Protein AF-A0A454CNP7-F1 (afdb_monomer_lite)

Secondary structure (DSSP, 8-state):
-----GGGHHHHHHHHHS-GGGSHHHHHHHHHHHHHHHHHHHHHHHHHHHIIIIIIIIII-TT--HHHHHHHHHHHHHHHHHHHHHHHHHHTTSS-HHHHHHHHHHHH-

pLDDT: mean 86.22, std 9.86, range [42.84, 96.56]

Structure (mmCIF, N/CA/C/O backbone):
data_AF-A0A454CNP7-F1
#
_entry.id   AF-A0A454CNP7-F1
#
loop_
_atom_site.group_PDB
_atom_site.id
_atom_site.type_symbol
_atom_site.label_atom_id
_atom_site.label_alt_id
_atom_site.label_comp_id
_atom_site.label_asym_id
_atom_site.label_entity_id
_atom_site.label_seq_id
_atom_site.pdbx_PDB_ins_code
_atom_site.Cartn_x
_atom_site.Cartn_y
_atom_site.Cartn_z
_atom_site.occupancy
_atom_site.B_iso_or_equiv
_atom_site.auth_seq_id
_atom_site.auth_comp_id
_atom_site.auth_asym_id
_atom_site.auth_atom_id
_atom_site.pdbx_PDB_model_num
ATOM 1 N N . ILE A 1 1 ? -2.308 12.492 -32.699 1.00 43.19 1 ILE A N 1
ATOM 2 C CA . ILE A 1 1 ? -2.739 11.867 -31.423 1.00 43.19 1 ILE A CA 1
ATOM 3 C C . ILE A 1 1 ? -1.518 11.138 -30.871 1.00 43.19 1 ILE A C 1
ATOM 5 O O . ILE A 1 1 ? -1.111 10.153 -31.463 1.00 43.19 1 ILE A O 1
ATOM 9 N N . ASN A 1 2 ? -0.829 11.700 -29.873 1.00 42.84 2 ASN A N 1
ATOM 10 C CA . ASN A 1 2 ? 0.452 11.166 -29.380 1.00 42.84 2 ASN A CA 1
ATOM 11 C C . ASN A 1 2 ? 0.229 9.851 -28.593 1.00 42.84 2 ASN A C 1
ATOM 13 O O . ASN A 1 2 ? -0.360 9.933 -27.512 1.00 42.84 2 ASN A O 1
ATOM 17 N N . PRO A 1 3 ? 0.697 8.680 -29.076 1.00 59.00 3 PRO A N 1
ATOM 18 C CA . PRO A 1 3 ? 0.351 7.353 -28.541 1.00 59.00 3 PRO A CA 1
ATOM 19 C C . PRO A 1 3 ? 1.208 6.910 -27.337 1.00 59.00 3 PRO A C 1
ATOM 21 O O . PRO A 1 3 ? 1.227 5.735 -26.979 1.00 59.00 3 PRO A O 1
ATOM 24 N N . TYR A 1 4 ? 1.967 7.818 -26.723 1.00 59.12 4 TYR A N 1
ATOM 25 C CA . TYR A 1 4 ? 2.971 7.461 -25.721 1.00 59.12 4 TYR A CA 1
ATOM 26 C C . TYR A 1 4 ? 2.359 7.344 -24.316 1.00 59.12 4 TYR A C 1
ATOM 28 O O . TYR A 1 4 ? 1.910 8.342 -23.748 1.00 59.12 4 TYR A O 1
ATOM 36 N N . LYS A 1 5 ? 2.379 6.126 -23.754 1.00 69.00 5 LYS A N 1
ATOM 37 C CA . LYS A 1 5 ? 2.171 5.855 -22.321 1.00 69.00 5 LYS A CA 1
ATOM 38 C 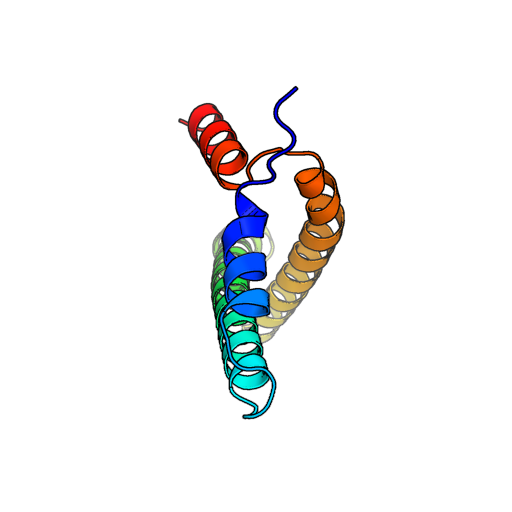C . LYS A 1 5 ? 3.495 6.054 -21.580 1.00 69.00 5 LYS A C 1
ATOM 40 O O . LYS A 1 5 ? 4.364 5.183 -21.619 1.00 69.00 5 LYS A O 1
ATOM 45 N N . TYR A 1 6 ? 3.659 7.208 -20.932 1.00 78.44 6 TYR A N 1
ATOM 46 C CA . TYR A 1 6 ? 4.924 7.597 -20.292 1.00 78.44 6 TYR A CA 1
ATOM 47 C C . TYR A 1 6 ? 5.338 6.642 -19.162 1.00 78.44 6 TYR A C 1
ATOM 49 O O . TYR A 1 6 ? 6.518 6.326 -19.024 1.00 78.44 6 TYR A O 1
ATOM 57 N N . ASP A 1 7 ? 4.368 6.085 -18.434 1.00 83.19 7 ASP A N 1
ATOM 58 C CA . ASP A 1 7 ? 4.621 5.182 -17.302 1.00 83.19 7 ASP A CA 1
ATOM 59 C C . ASP A 1 7 ? 5.200 3.818 -17.736 1.00 83.19 7 ASP A C 1
ATOM 61 O O . ASP A 1 7 ? 5.792 3.094 -16.938 1.00 83.19 7 ASP A O 1
ATOM 65 N N . SER A 1 8 ? 5.086 3.458 -19.021 1.00 82.12 8 SER A N 1
ATOM 66 C CA . SER A 1 8 ? 5.639 2.209 -19.568 1.00 82.12 8 SER A CA 1
ATOM 67 C C . SER A 1 8 ? 7.131 2.298 -19.910 1.00 82.12 8 SER A C 1
ATOM 69 O O . SER A 1 8 ? 7.761 1.270 -20.169 1.00 82.12 8 SER A O 1
ATOM 71 N N . ALA A 1 9 ? 7.716 3.502 -19.909 1.00 86.25 9 ALA A N 1
ATOM 72 C CA . ALA A 1 9 ? 9.087 3.732 -20.360 1.00 86.25 9 ALA A CA 1
ATOM 73 C C . ALA A 1 9 ? 10.118 2.920 -19.560 1.00 86.25 9 ALA A C 1
ATOM 75 O O . ALA A 1 9 ? 10.970 2.256 -20.149 1.00 86.25 9 ALA A O 1
ATOM 76 N N . MET A 1 10 ? 10.006 2.901 -18.227 1.00 87.06 10 MET A N 1
ATOM 77 C CA . MET A 1 10 ? 10.949 2.177 -17.366 1.00 87.06 10 MET A CA 1
ATOM 78 C C . MET A 1 10 ? 10.915 0.664 -17.624 1.00 87.06 10 MET A C 1
ATOM 80 O O . MET A 1 10 ? 11.958 0.038 -17.801 1.00 87.06 10 MET A O 1
ATOM 84 N N . GLY A 1 11 ? 9.718 0.073 -17.722 1.00 86.44 11 GLY A N 1
ATOM 85 C CA . GLY A 1 11 ? 9.563 -1.353 -18.029 1.00 86.44 11 GLY A CA 1
ATOM 86 C C . GLY A 1 11 ? 10.116 -1.724 -19.409 1.00 86.44 11 GLY A C 1
ATOM 87 O O . GLY A 1 11 ? 10.750 -2.771 -19.576 1.00 86.44 11 GLY A O 1
ATOM 88 N N . LEU A 1 12 ? 9.947 -0.841 -20.397 1.00 86.25 12 LEU A N 1
ATOM 89 C CA . LEU A 1 12 ? 10.518 -1.022 -21.732 1.00 86.25 12 LEU A CA 1
ATOM 90 C C . LEU A 1 12 ? 12.049 -0.971 -21.714 1.00 86.25 12 LEU A C 1
ATOM 92 O O . LEU A 1 12 ? 12.684 -1.829 -22.321 1.00 86.25 12 LEU A O 1
ATOM 96 N N . LEU A 1 13 ? 12.651 -0.024 -20.991 1.00 87.56 13 LEU A N 1
ATOM 97 C CA . LEU A 1 13 ? 14.109 0.064 -20.870 1.00 87.56 13 LEU A CA 1
ATOM 98 C C . LEU A 1 13 ? 14.688 -1.171 -20.176 1.00 87.56 13 LEU A C 1
ATOM 100 O O . LEU A 1 13 ? 15.617 -1.783 -20.694 1.00 87.56 13 LEU A O 1
ATOM 104 N N . ILE A 1 14 ? 14.091 -1.610 -19.067 1.00 87.25 14 ILE A N 1
ATOM 105 C CA . ILE A 1 14 ? 14.528 -2.814 -18.343 1.00 87.25 14 ILE A CA 1
ATOM 106 C C . ILE A 1 14 ? 14.504 -4.044 -19.260 1.00 87.25 14 ILE A C 1
ATOM 108 O O . ILE A 1 14 ? 15.466 -4.804 -19.313 1.00 87.25 14 ILE A O 1
ATOM 112 N N . THR A 1 15 ? 13.427 -4.237 -20.023 1.00 83.75 15 THR A N 1
ATOM 113 C CA . THR A 1 15 ? 13.264 -5.435 -20.866 1.00 83.75 15 THR A CA 1
ATOM 114 C C . THR A 1 15 ? 14.078 -5.411 -22.162 1.00 83.75 15 THR A C 1
ATOM 116 O O . THR A 1 15 ? 14.342 -6.478 -22.730 1.00 83.75 15 THR A O 1
ATOM 119 N N . LYS A 1 16 ? 14.452 -4.222 -22.652 1.00 84.94 16 LYS A N 1
ATOM 120 C CA . LYS A 1 16 ? 15.215 -4.038 -23.897 1.00 84.94 16 LYS A CA 1
ATOM 121 C C . LYS A 1 16 ? 16.720 -3.899 -23.677 1.00 84.94 16 LYS A C 1
ATOM 123 O O . LYS A 1 16 ? 17.468 -4.299 -24.562 1.00 84.94 16 LYS A O 1
ATOM 128 N N . LEU A 1 17 ? 17.150 -3.344 -22.544 1.00 85.00 17 LEU A N 1
ATOM 129 C CA . LEU A 1 17 ? 18.551 -2.996 -22.288 1.00 85.00 17 LEU A CA 1
ATOM 130 C C . LEU A 1 17 ? 19.271 -4.003 -21.383 1.00 85.00 17 LEU A C 1
ATOM 132 O O . LEU A 1 17 ? 20.481 -4.170 -21.510 1.00 85.00 17 LEU A O 1
ATOM 136 N N . ILE A 1 18 ? 18.556 -4.689 -20.483 1.00 86.31 18 ILE A N 1
ATOM 137 C CA . ILE A 1 18 ? 19.185 -5.656 -19.575 1.00 86.31 18 ILE A CA 1
ATOM 138 C C . ILE A 1 18 ? 19.426 -6.987 -20.303 1.00 86.31 18 ILE A C 1
ATOM 140 O O . ILE A 1 18 ? 18.496 -7.533 -20.910 1.00 86.31 18 ILE A O 1
ATOM 144 N N . PRO A 1 19 ? 20.646 -7.556 -20.220 1.00 82.38 19 PRO A N 1
ATOM 145 C CA . PRO A 1 19 ? 20.949 -8.847 -20.819 1.00 82.38 19 PRO A CA 1
ATOM 146 C C . PRO A 1 19 ? 20.079 -9.948 -20.202 1.00 82.38 19 PRO A C 1
ATOM 148 O O . PRO A 1 19 ? 20.072 -10.177 -18.991 1.00 82.38 19 PRO A O 1
ATOM 151 N N . LYS A 1 20 ? 19.350 -10.662 -21.062 1.00 76.56 20 LYS A N 1
ATOM 152 C CA . LYS A 1 20 ? 18.392 -11.703 -20.654 1.00 76.56 20 LYS A CA 1
ATOM 153 C C . LYS A 1 20 ? 19.061 -13.011 -20.220 1.00 76.56 20 LYS A C 1
ATOM 155 O O . LYS A 1 20 ? 18.423 -13.828 -19.569 1.00 76.56 20 LYS A O 1
ATOM 160 N N . ASN A 1 21 ? 20.340 -13.195 -20.544 1.00 75.00 21 ASN A N 1
ATOM 161 C CA . ASN A 1 21 ? 21.028 -14.483 -20.429 1.00 75.00 21 ASN A CA 1
ATOM 162 C C . ASN A 1 21 ? 21.637 -14.745 -19.040 1.00 75.00 21 ASN A C 1
ATOM 164 O O . ASN A 1 21 ? 22.046 -15.867 -18.767 1.00 75.00 21 ASN A O 1
ATOM 168 N N . THR A 1 22 ? 21.698 -13.741 -18.160 1.00 78.44 22 THR A N 1
ATOM 169 C CA . THR A 1 22 ? 22.480 -13.811 -16.907 1.00 78.44 22 THR A CA 1
ATOM 170 C C . THR A 1 22 ? 21.604 -13.817 -15.647 1.00 78.44 22 THR A C 1
ATOM 172 O O . THR A 1 22 ? 22.091 -13.570 -14.552 1.00 78.44 22 THR A O 1
ATOM 175 N N . GLY A 1 23 ? 20.283 -14.000 -15.766 1.00 84.81 23 GLY A N 1
ATOM 176 C CA . GLY A 1 23 ? 19.353 -13.950 -14.620 1.00 84.81 23 GLY A CA 1
ATOM 177 C C . GLY A 1 23 ? 19.164 -12.558 -13.983 1.00 84.81 23 GLY A C 1
ATOM 178 O O . GLY A 1 23 ? 18.230 -12.359 -13.208 1.00 84.81 23 GLY A O 1
ATOM 179 N N . VAL A 1 24 ? 19.976 -11.566 -14.366 1.00 89.56 24 VAL A N 1
ATOM 180 C CA . VAL A 1 24 ? 19.926 -10.171 -13.887 1.00 89.56 24 VAL A CA 1
ATOM 181 C C . VAL A 1 24 ? 18.564 -9.524 -14.149 1.00 89.56 24 VAL A C 1
ATOM 183 O O . VAL A 1 24 ? 18.063 -8.790 -13.302 1.00 89.56 24 VAL A O 1
ATOM 186 N N . LEU A 1 25 ? 17.919 -9.841 -15.278 1.00 88.62 25 LEU A N 1
ATOM 187 C CA . LEU A 1 25 ? 16.557 -9.377 -15.559 1.00 88.62 25 LEU A CA 1
ATOM 188 C C . LEU A 1 25 ? 15.571 -9.827 -14.469 1.00 88.62 25 LEU A C 1
ATOM 190 O O . LEU A 1 25 ? 14.772 -9.023 -13.996 1.00 88.62 25 LEU A O 1
ATOM 194 N N . GLY A 1 26 ? 15.654 -11.091 -14.047 1.00 89.00 26 GLY A N 1
ATOM 195 C CA . GLY A 1 26 ? 14.812 -11.633 -12.981 1.00 89.00 26 GLY A CA 1
ATOM 196 C C . GLY A 1 26 ? 15.081 -10.957 -11.638 1.00 89.00 26 GLY A C 1
ATOM 197 O O . GLY A 1 26 ? 14.137 -10.594 -10.943 1.00 89.00 26 GLY A O 1
ATOM 198 N N . PHE A 1 27 ? 16.353 -10.703 -11.317 1.00 92.19 27 PHE A N 1
ATO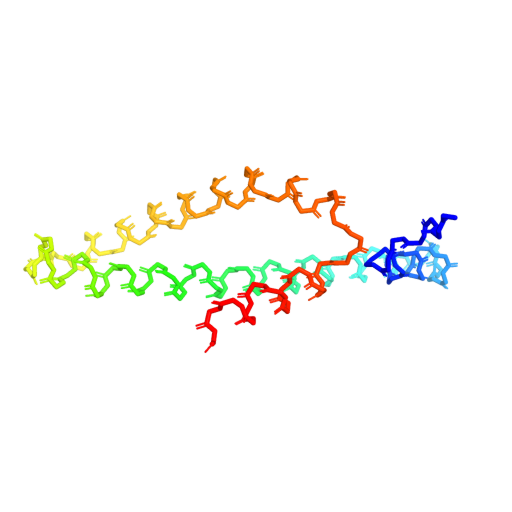M 199 C CA . PHE A 1 27 ? 16.740 -9.971 -10.108 1.00 92.19 27 PHE A CA 1
ATOM 200 C C . PHE A 1 27 ? 16.155 -8.552 -10.077 1.00 92.19 27 PHE A C 1
ATOM 202 O O . PHE A 1 27 ? 15.568 -8.149 -9.076 1.00 92.19 27 PHE A O 1
ATOM 209 N N . VAL A 1 28 ? 16.254 -7.806 -11.182 1.00 91.94 28 VAL A N 1
ATOM 210 C CA . VAL A 1 28 ? 15.728 -6.434 -11.263 1.00 91.94 28 VAL A CA 1
ATOM 211 C C . VAL A 1 28 ? 14.203 -6.411 -11.165 1.00 91.94 28 VAL A C 1
ATOM 213 O O . VAL A 1 28 ? 13.655 -5.588 -10.435 1.00 91.94 28 VAL A O 1
ATOM 216 N N . ILE A 1 29 ? 13.507 -7.331 -11.841 1.00 90.94 29 ILE A N 1
ATOM 217 C CA . ILE A 1 29 ? 12.045 -7.441 -11.733 1.00 90.94 29 ILE A CA 1
ATOM 218 C C . ILE A 1 29 ? 11.640 -7.777 -10.290 1.00 90.94 29 ILE A C 1
ATOM 220 O O . ILE A 1 29 ? 10.739 -7.137 -9.751 1.00 90.94 29 ILE A O 1
ATOM 224 N N . ALA A 1 30 ? 12.329 -8.721 -9.641 1.00 93.38 30 ALA A N 1
ATOM 225 C CA . ALA A 1 30 ? 12.067 -9.084 -8.250 1.00 93.38 30 ALA A CA 1
ATOM 226 C C . ALA A 1 30 ? 12.308 -7.909 -7.288 1.00 93.38 30 ALA A C 1
ATOM 228 O O . ALA A 1 30 ? 11.475 -7.652 -6.420 1.00 93.38 30 ALA A O 1
ATOM 229 N N . ALA A 1 31 ? 13.397 -7.157 -7.471 1.00 94.12 31 ALA A N 1
ATOM 230 C CA . ALA A 1 31 ? 13.700 -5.972 -6.671 1.00 94.12 31 ALA A CA 1
ATOM 231 C C . ALA A 1 31 ? 12.618 -4.890 -6.815 1.00 94.12 31 ALA A C 1
ATOM 233 O O . ALA A 1 31 ? 12.189 -4.308 -5.820 1.00 94.12 31 ALA A O 1
ATOM 234 N N . LEU A 1 32 ? 12.122 -4.660 -8.035 1.00 94.12 32 LEU A N 1
ATOM 235 C CA . LEU A 1 32 ? 11.036 -3.711 -8.288 1.00 94.12 32 LEU A CA 1
ATOM 236 C C . LEU A 1 32 ? 9.717 -4.164 -7.670 1.00 94.12 32 LEU A C 1
ATOM 238 O O . LEU A 1 32 ? 9.049 -3.366 -7.018 1.00 94.12 32 LEU A O 1
ATOM 242 N N . MET A 1 33 ? 9.355 -5.440 -7.825 1.00 94.56 33 MET A N 1
ATOM 243 C CA . MET A 1 33 ? 8.165 -5.991 -7.173 1.00 94.56 33 MET A CA 1
ATOM 244 C C . MET A 1 33 ? 8.262 -5.849 -5.652 1.00 94.56 33 MET A C 1
ATOM 246 O O . MET A 1 33 ? 7.310 -5.398 -5.021 1.00 94.56 33 MET A O 1
ATOM 250 N N . GLY A 1 34 ? 9.424 -6.162 -5.073 1.00 96.56 34 GLY A N 1
ATOM 251 C CA . GLY A 1 34 ? 9.687 -5.990 -3.646 1.00 96.56 34 GLY A CA 1
ATOM 252 C C . GLY A 1 34 ? 9.543 -4.537 -3.193 1.00 96.56 34 GLY A C 1
ATOM 253 O O . GLY A 1 34 ? 8.886 -4.276 -2.187 1.00 96.56 34 GLY A O 1
ATOM 254 N N . ALA A 1 35 ? 10.082 -3.587 -3.961 1.00 95.88 35 ALA A N 1
ATOM 255 C CA . ALA A 1 35 ? 9.931 -2.161 -3.683 1.00 95.88 35 ALA A CA 1
ATOM 256 C C . ALA A 1 35 ? 8.453 -1.729 -3.700 1.00 95.88 35 ALA A C 1
ATOM 258 O O . ALA A 1 35 ? 7.994 -1.082 -2.761 1.00 95.88 35 ALA A O 1
ATOM 259 N N . ILE A 1 36 ? 7.688 -2.153 -4.712 1.00 94.50 36 ILE A N 1
ATOM 260 C CA . ILE A 1 36 ? 6.257 -1.840 -4.841 1.00 94.50 36 ILE A CA 1
ATOM 261 C C . ILE A 1 36 ? 5.460 -2.424 -3.668 1.00 94.50 36 ILE A C 1
ATOM 263 O O . ILE A 1 36 ? 4.661 -1.718 -3.054 1.00 94.50 36 ILE A O 1
ATOM 267 N N . ILE A 1 37 ? 5.690 -3.697 -3.330 1.00 95.56 37 ILE A N 1
ATOM 268 C CA . ILE A 1 37 ? 4.993 -4.379 -2.230 1.00 95.56 37 ILE A CA 1
ATOM 269 C C . ILE A 1 37 ? 5.320 -3.711 -0.890 1.00 95.56 37 ILE A C 1
ATOM 271 O O . ILE A 1 37 ? 4.420 -3.509 -0.079 1.00 95.56 37 ILE A O 1
ATOM 275 N N . SER A 1 38 ? 6.581 -3.328 -0.671 1.00 96.50 38 SER A N 1
ATOM 276 C CA . SER A 1 38 ? 7.015 -2.629 0.543 1.00 96.50 38 SER A CA 1
ATOM 277 C C . SER A 1 38 ? 6.310 -1.279 0.704 1.00 96.50 38 SER A C 1
ATOM 279 O O . SER A 1 38 ? 5.716 -1.005 1.749 1.00 96.50 38 SER A O 1
ATOM 281 N N . SER A 1 39 ? 6.286 -0.464 -0.355 1.00 96.00 39 SER A N 1
ATOM 282 C CA . SER A 1 39 ? 5.567 0.813 -0.345 1.00 96.00 39 SER A CA 1
ATOM 283 C C . SER A 1 39 ? 4.065 0.625 -0.126 1.00 96.00 39 SER A C 1
ATOM 285 O O . SER A 1 39 ? 3.469 1.348 0.672 1.00 96.00 39 SER A O 1
ATOM 287 N N . LEU A 1 40 ? 3.452 -0.370 -0.775 1.00 95.12 40 LEU A N 1
ATOM 288 C CA . LEU A 1 40 ? 2.029 -0.659 -0.611 1.00 95.12 40 LEU A CA 1
ATOM 289 C C . LEU A 1 40 ? 1.705 -1.091 0.827 1.00 95.12 40 LEU A C 1
ATOM 291 O O . LEU A 1 40 ? 0.753 -0.592 1.422 1.00 95.12 40 LEU A O 1
ATOM 295 N N . ALA A 1 41 ? 2.523 -1.969 1.411 1.00 94.38 41 ALA A N 1
ATOM 296 C CA . ALA A 1 41 ? 2.370 -2.412 2.792 1.00 94.38 41 ALA A CA 1
ATOM 297 C C . ALA A 1 41 ? 2.486 -1.245 3.784 1.00 94.38 41 ALA A C 1
ATOM 299 O O . ALA A 1 41 ? 1.695 -1.167 4.724 1.00 94.38 41 ALA A O 1
ATOM 300 N N . ALA A 1 42 ? 3.420 -0.316 3.557 1.00 95.50 42 ALA A N 1
ATOM 301 C CA . ALA A 1 42 ? 3.577 0.872 4.392 1.00 95.50 42 ALA A CA 1
ATOM 302 C C . ALA A 1 42 ? 2.327 1.767 4.358 1.00 95.50 42 ALA A C 1
ATOM 304 O O . ALA A 1 42 ? 1.810 2.139 5.413 1.00 95.50 42 ALA A O 1
ATOM 305 N N . VAL A 1 43 ? 1.798 2.058 3.163 1.00 94.94 43 VAL A N 1
ATOM 306 C CA . VAL A 1 43 ? 0.594 2.894 3.000 1.00 94.94 43 VAL A CA 1
ATOM 307 C C . VAL A 1 43 ? -0.640 2.222 3.610 1.00 94.94 43 VAL A C 1
ATOM 309 O O . VAL A 1 43 ? -1.392 2.865 4.341 1.00 94.94 43 VAL A O 1
ATOM 312 N N . LEU A 1 44 ? -0.834 0.921 3.369 1.00 95.44 44 LEU A N 1
ATOM 313 C CA . LEU A 1 44 ? -1.967 0.168 3.918 1.00 95.44 44 LEU A CA 1
ATOM 314 C C . LEU A 1 44 ? -1.917 0.078 5.448 1.00 95.44 44 LEU A C 1
ATOM 316 O O . LEU A 1 44 ? -2.950 0.207 6.105 1.00 95.44 44 LEU A O 1
ATOM 320 N N . ASN A 1 45 ? -0.730 -0.111 6.029 1.00 93.62 45 ASN A N 1
ATOM 321 C CA . ASN A 1 45 ? -0.558 -0.151 7.479 1.00 93.62 45 ASN A CA 1
ATOM 322 C C . ASN A 1 45 ? -0.827 1.224 8.117 1.00 93.62 45 ASN A C 1
ATOM 324 O O . ASN A 1 45 ? -1.536 1.316 9.122 1.00 93.62 45 ASN A O 1
ATOM 328 N N . ALA A 1 46 ? -0.349 2.304 7.493 1.00 94.94 46 ALA A N 1
ATOM 329 C CA . ALA A 1 46 ? -0.647 3.662 7.939 1.00 94.94 46 ALA A CA 1
ATOM 330 C C . ALA A 1 46 ? -2.160 3.945 7.911 1.00 94.94 46 ALA A C 1
ATOM 332 O O . ALA A 1 46 ? -2.728 4.337 8.929 1.00 94.94 46 ALA A O 1
ATOM 333 N N . ALA A 1 47 ? -2.837 3.656 6.793 1.00 93.94 47 ALA A N 1
ATOM 334 C CA . ALA A 1 47 ? -4.284 3.842 6.662 1.00 93.94 47 ALA A CA 1
ATOM 335 C C . ALA A 1 47 ? -5.083 2.986 7.662 1.00 93.94 47 ALA A C 1
ATOM 337 O O . ALA A 1 47 ? -6.039 3.461 8.276 1.00 93.94 47 ALA A O 1
ATOM 338 N N . SER A 1 48 ? -4.668 1.732 7.869 1.00 93.38 48 SER A N 1
ATOM 339 C CA . SER A 1 48 ? -5.248 0.840 8.877 1.00 93.38 48 SER A CA 1
ATOM 340 C C . SER A 1 48 ? -5.098 1.400 10.289 1.00 93.38 48 SER A C 1
ATOM 342 O O . SER A 1 48 ? -6.039 1.336 11.077 1.00 93.38 48 SER A O 1
ATOM 344 N N . THR A 1 49 ? -3.928 1.944 10.623 1.00 92.31 49 THR A N 1
ATOM 345 C CA . THR A 1 49 ? -3.669 2.524 11.946 1.00 92.31 49 THR A CA 1
ATOM 346 C C . THR A 1 49 ? -4.518 3.768 12.169 1.00 92.31 49 THR A C 1
ATOM 348 O O . THR A 1 49 ? -5.160 3.858 13.211 1.00 92.31 49 THR A O 1
ATOM 351 N N . LEU A 1 50 ? -4.603 4.662 11.176 1.00 93.25 50 LEU A N 1
ATOM 352 C CA . LEU A 1 50 ? -5.477 5.838 11.223 1.00 93.25 50 LEU A CA 1
ATOM 353 C C . LEU A 1 50 ? -6.936 5.431 11.457 1.00 93.25 50 LEU A C 1
ATOM 355 O O . LEU A 1 50 ? -7.553 5.873 12.417 1.00 93.25 50 LEU A O 1
ATOM 359 N N . LEU A 1 51 ? -7.485 4.501 10.668 1.00 92.06 51 LEU A N 1
ATOM 360 C CA . LEU A 1 51 ? -8.859 4.037 10.898 1.00 92.06 51 LEU A CA 1
ATOM 361 C C . LEU A 1 51 ? -9.038 3.338 12.252 1.00 92.06 51 LEU A C 1
ATOM 363 O O . LEU A 1 51 ? -10.071 3.494 12.899 1.00 92.06 51 LEU A O 1
ATOM 367 N N . THR A 1 52 ? -8.056 2.564 12.704 1.00 91.31 52 THR A N 1
ATOM 368 C CA . THR A 1 52 ? -8.177 1.831 13.971 1.00 91.31 52 THR A CA 1
ATOM 369 C C . THR A 1 52 ? -8.128 2.778 15.171 1.00 91.31 52 THR A C 1
ATOM 371 O O . THR A 1 52 ? -8.964 2.670 16.063 1.00 91.31 52 THR A O 1
ATOM 374 N N . MET A 1 53 ? -7.187 3.719 15.196 1.00 89.12 53 MET A N 1
ATOM 375 C CA . MET A 1 53 ? -6.979 4.624 16.330 1.00 89.12 53 MET A CA 1
ATOM 376 C C . MET A 1 53 ? -7.948 5.812 16.288 1.00 89.12 53 MET A C 1
ATOM 378 O O . MET A 1 53 ? -8.602 6.120 17.286 1.00 89.12 53 MET A O 1
ATOM 382 N N . ASP A 1 54 ? -8.111 6.445 15.124 1.00 88.94 54 ASP A N 1
ATOM 383 C CA . ASP A 1 54 ? -8.900 7.675 15.008 1.00 88.94 54 ASP A CA 1
ATOM 384 C C . ASP A 1 54 ? -10.396 7.409 14.854 1.00 88.94 54 ASP A C 1
ATOM 386 O O . ASP A 1 54 ? -11.200 8.249 15.256 1.00 88.94 54 ASP A O 1
ATOM 390 N N . VAL A 1 55 ? -10.792 6.252 14.305 1.00 88.69 55 VAL A N 1
ATOM 391 C CA . VAL A 1 55 ? -12.209 5.897 14.115 1.00 88.69 55 VAL A CA 1
ATOM 392 C C . VAL A 1 55 ? -12.648 4.820 15.100 1.00 88.69 55 VAL A C 1
ATOM 394 O O . VAL A 1 55 ? -13.551 5.056 15.904 1.00 88.69 55 VAL A O 1
ATOM 397 N N . TYR A 1 56 ? -12.020 3.641 15.077 1.00 87.00 56 TYR A N 1
ATOM 398 C CA . TYR A 1 56 ? -12.511 2.497 15.850 1.00 87.00 56 TYR A CA 1
ATOM 399 C C . TYR A 1 56 ? -12.347 2.689 17.361 1.00 87.00 56 TYR A C 1
ATOM 401 O O . TYR A 1 56 ? -13.321 2.559 18.102 1.00 87.00 56 TYR A O 1
ATOM 409 N N . GLN A 1 57 ? -11.155 3.062 17.826 1.00 86.62 57 GLN A N 1
ATOM 410 C CA . GLN A 1 57 ? -10.917 3.350 19.239 1.00 86.62 57 GLN A CA 1
ATOM 411 C C . GLN A 1 57 ? -11.680 4.600 19.688 1.00 86.62 57 GLN A C 1
ATOM 413 O O . GLN A 1 57 ? -12.328 4.587 20.728 1.00 86.62 57 GLN A O 1
ATOM 418 N N . ARG A 1 58 ? -11.647 5.687 18.915 1.00 84.56 58 ARG A N 1
ATOM 419 C CA . ARG A 1 58 ? -12.240 6.950 19.368 1.00 84.56 58 ARG A CA 1
ATOM 420 C C . ARG A 1 58 ? -13.771 6.971 19.351 1.00 84.56 58 ARG A C 1
ATOM 422 O O . ARG A 1 58 ? -14.359 7.550 20.260 1.00 84.56 58 ARG A O 1
ATOM 429 N N . TYR A 1 59 ? -14.411 6.371 18.344 1.00 84.56 59 TYR A N 1
ATOM 430 C CA . TYR A 1 59 ? -15.856 6.520 18.115 1.00 84.56 59 TYR A CA 1
ATOM 431 C C . TYR A 1 59 ? -16.659 5.220 18.214 1.00 84.56 59 TYR A C 1
ATOM 433 O O . TYR A 1 59 ? -17.849 5.284 18.508 1.00 84.56 59 TYR A O 1
ATOM 441 N N . ILE A 1 60 ? -16.053 4.052 17.973 1.00 85.81 60 ILE A N 1
ATOM 442 C CA . ILE A 1 60 ? -16.792 2.778 17.929 1.00 85.81 60 ILE A CA 1
ATOM 443 C C . ILE A 1 60 ? -16.719 2.052 19.275 1.00 85.81 60 ILE A C 1
ATOM 445 O O . ILE A 1 60 ? -17.750 1.771 19.886 1.00 85.81 60 ILE A O 1
ATOM 449 N N . ARG A 1 61 ? -15.509 1.730 19.746 1.00 81.19 61 ARG A N 1
ATOM 450 C CA . ARG A 1 61 ? -15.273 1.012 21.008 1.00 81.19 61 ARG A CA 1
ATOM 451 C C . ARG A 1 61 ? -13.965 1.466 21.675 1.00 81.19 61 ARG A C 1
ATOM 453 O O . ARG A 1 61 ? -12.923 0.860 21.433 1.00 81.19 61 ARG A O 1
ATOM 460 N N . PRO A 1 62 ? -14.021 2.459 22.581 1.00 79.12 62 PRO A N 1
ATOM 461 C CA . PRO A 1 62 ? -12.840 2.997 23.271 1.00 79.12 62 PRO A CA 1
ATOM 462 C C . PRO A 1 62 ? -12.164 2.028 24.239 1.00 79.12 62 PRO A C 1
ATOM 464 O O . PRO A 1 62 ? -10.982 2.165 24.538 1.00 79.12 62 PRO A O 1
ATOM 467 N N . THR A 1 63 ? -12.912 1.045 24.735 1.00 83.00 63 THR A N 1
ATOM 468 C CA . THR A 1 63 ? -12.459 0.043 25.707 1.00 83.00 63 THR A CA 1
ATOM 469 C C . THR A 1 63 ? -12.193 -1.324 25.072 1.00 83.00 63 THR A C 1
ATOM 471 O O . THR A 1 63 ? -12.158 -2.331 25.778 1.00 83.00 63 THR A O 1
ATOM 474 N N . ALA A 1 64 ? -12.022 -1.390 23.746 1.00 82.81 64 ALA A N 1
ATOM 475 C CA . ALA A 1 64 ? -11.733 -2.649 23.066 1.00 82.81 64 ALA A CA 1
ATOM 476 C C . ALA A 1 64 ? -10.370 -3.223 23.490 1.00 82.81 64 ALA A C 1
ATOM 478 O O . ALA A 1 64 ? -9.417 -2.494 23.774 1.00 82.81 64 ALA A O 1
ATOM 479 N N . ALA A 1 65 ? -10.271 -4.553 23.523 1.00 87.19 65 ALA A N 1
ATOM 480 C CA . ALA A 1 65 ? -9.016 -5.230 23.835 1.00 87.19 65 ALA A CA 1
ATOM 481 C C . ALA A 1 65 ? -8.016 -5.098 22.672 1.00 87.19 65 ALA A C 1
ATOM 483 O O . ALA A 1 65 ? -8.412 -5.030 21.508 1.00 87.19 65 ALA A O 1
ATOM 484 N N . GLN A 1 66 ? -6.710 -5.178 22.956 1.00 84.88 66 GLN A N 1
ATOM 485 C CA . GLN A 1 66 ? -5.657 -5.047 21.934 1.00 84.88 66 GLN A CA 1
ATOM 486 C C . GLN A 1 66 ? -5.853 -5.984 20.728 1.00 84.88 66 GLN A C 1
ATOM 488 O O . GLN A 1 66 ? -5.620 -5.606 19.581 1.00 84.88 66 GLN A O 1
ATOM 493 N N . GLY A 1 67 ? -6.335 -7.206 20.976 1.00 87.62 67 GLY A N 1
ATOM 494 C CA . GLY A 1 67 ? -6.630 -8.173 19.919 1.00 87.62 67 GLY A CA 1
ATOM 495 C C . GLY A 1 67 ? -7.767 -7.753 18.979 1.00 87.62 67 GLY A C 1
ATOM 496 O O . GLY A 1 67 ? -7.765 -8.161 17.820 1.00 87.62 67 GLY A O 1
ATOM 497 N N . GLU A 1 68 ? -8.723 -6.940 19.435 1.00 88.06 68 GLU A N 1
ATOM 498 C CA . GLU A 1 68 ? -9.803 -6.416 18.590 1.00 88.06 68 GLU A CA 1
ATOM 499 C C . GLU A 1 68 ? -9.298 -5.317 17.652 1.00 88.06 68 GLU A C 1
ATOM 501 O O . GLU A 1 68 ? -9.630 -5.352 16.468 1.00 88.06 68 GLU A O 1
ATOM 506 N N . TYR A 1 69 ? -8.426 -4.419 18.127 1.00 86.56 69 TYR A N 1
ATOM 507 C CA . TYR A 1 69 ? -7.794 -3.401 17.276 1.00 86.56 69 TYR A CA 1
ATOM 508 C C . TYR A 1 69 ? -6.991 -4.034 16.137 1.00 86.56 69 TYR A C 1
ATOM 510 O O . TYR A 1 69 ? -7.129 -3.642 14.980 1.00 86.56 69 TYR A O 1
ATOM 518 N N . VAL A 1 70 ? -6.209 -5.077 16.435 1.00 90.44 70 VAL A N 1
ATOM 519 C CA . VAL A 1 70 ? -5.438 -5.797 15.409 1.00 90.44 70 VAL A CA 1
ATOM 520 C C . VAL A 1 70 ? -6.359 -6.502 14.410 1.00 90.44 70 VAL A C 1
ATOM 522 O O . VAL A 1 70 ? -6.100 -6.470 13.208 1.00 90.44 70 VAL A O 1
ATOM 525 N N . LYS A 1 71 ? -7.445 -7.136 14.874 1.00 91.62 71 LYS A N 1
ATOM 526 C CA . LYS A 1 71 ? -8.424 -7.778 13.979 1.00 91.62 71 LYS A CA 1
ATOM 527 C C . LYS A 1 71 ? -9.087 -6.758 13.058 1.00 91.62 71 LYS A C 1
ATOM 529 O O . LYS A 1 71 ? -9.149 -7.002 11.855 1.00 91.62 71 LYS A O 1
ATOM 534 N N . PHE A 1 72 ? -9.531 -5.629 13.606 1.00 92.56 72 PHE A N 1
ATOM 535 C CA . PHE A 1 72 ? -10.143 -4.555 12.831 1.00 92.56 72 PHE A CA 1
ATOM 536 C C . PHE A 1 72 ? -9.171 -4.005 11.783 1.00 92.56 72 PHE A C 1
ATOM 538 O O . PHE A 1 72 ? -9.504 -3.981 10.601 1.00 92.56 72 PHE A O 1
ATOM 545 N N . GLY A 1 73 ? -7.933 -3.697 12.178 1.00 91.75 73 GLY A N 1
ATOM 546 C CA . GLY A 1 73 ? -6.908 -3.230 11.246 1.00 91.75 73 GLY A CA 1
ATOM 547 C C . GLY A 1 73 ? -6.642 -4.213 10.098 1.00 91.75 73 GLY A C 1
ATOM 548 O O . GLY A 1 73 ? -6.620 -3.830 8.929 1.00 91.75 73 GLY A O 1
ATOM 549 N N . ARG A 1 74 ? -6.543 -5.520 10.387 1.00 92.81 74 ARG A N 1
ATOM 550 C CA . ARG A 1 74 ? -6.378 -6.552 9.341 1.00 92.81 74 ARG A CA 1
ATOM 551 C C . ARG A 1 74 ? -7.557 -6.601 8.365 1.00 92.81 74 ARG A C 1
ATOM 553 O O . ARG A 1 74 ? -7.336 -6.814 7.174 1.00 92.81 74 ARG A O 1
ATOM 560 N N . ILE A 1 75 ? -8.783 -6.385 8.847 1.00 94.38 75 ILE A N 1
ATOM 561 C CA . ILE A 1 75 ? -9.975 -6.287 7.992 1.00 94.38 75 ILE A CA 1
ATOM 562 C C . ILE A 1 75 ? -9.891 -5.034 7.115 1.00 94.38 75 ILE A C 1
ATOM 564 O O . ILE A 1 75 ? -10.093 -5.136 5.906 1.00 94.38 75 ILE A O 1
ATOM 568 N N . CYS A 1 76 ? -9.529 -3.879 7.684 1.00 93.56 76 CYS A N 1
ATOM 569 C CA . CYS A 1 76 ? -9.352 -2.634 6.933 1.00 93.56 76 CYS A CA 1
ATOM 570 C C . CYS A 1 76 ? -8.342 -2.788 5.793 1.00 93.56 76 CYS A C 1
ATOM 572 O O . CYS A 1 76 ? -8.626 -2.370 4.674 1.00 93.56 76 CYS A O 1
ATOM 574 N N . ILE A 1 77 ? -7.202 -3.440 6.044 1.00 94.69 77 ILE A N 1
ATOM 575 C CA . ILE A 1 77 ? -6.207 -3.733 5.001 1.00 94.69 77 ILE A CA 1
ATOM 576 C C . ILE A 1 77 ? -6.846 -4.536 3.862 1.00 94.69 77 ILE A C 1
ATOM 578 O O . ILE A 1 77 ? -6.691 -4.168 2.700 1.00 94.69 77 ILE A O 1
ATOM 582 N N . GLY A 1 78 ? -7.596 -5.597 4.179 1.00 95.00 78 GLY A N 1
ATOM 583 C CA . GLY A 1 78 ? -8.298 -6.397 3.172 1.00 95.00 78 GLY A CA 1
ATOM 584 C C . GLY A 1 78 ? -9.279 -5.567 2.340 1.00 95.00 78 GLY A C 1
ATOM 585 O O . GLY A 1 78 ? -9.273 -5.653 1.114 1.00 95.00 78 GLY A O 1
ATOM 586 N N . VAL A 1 79 ? -10.064 -4.706 2.991 1.00 95.06 79 VAL A N 1
ATOM 587 C CA . VAL A 1 79 ? -11.008 -3.801 2.316 1.00 95.06 79 VAL A CA 1
ATOM 588 C C . VAL A 1 79 ? -10.279 -2.826 1.390 1.00 95.06 79 VAL A C 1
ATOM 590 O O . VAL A 1 79 ? -10.658 -2.691 0.228 1.00 95.06 79 VAL A O 1
ATOM 593 N N . PHE A 1 80 ? -9.202 -2.190 1.854 1.00 94.50 80 PHE A N 1
ATOM 594 C CA . PHE A 1 80 ? -8.415 -1.270 1.031 1.00 94.50 80 PHE A CA 1
ATOM 595 C C . PHE A 1 80 ? -7.771 -1.953 -0.172 1.00 94.50 80 PHE A C 1
ATOM 597 O O . PHE A 1 80 ? -7.753 -1.374 -1.257 1.00 94.50 80 PHE A O 1
ATOM 604 N N . VAL A 1 81 ? -7.284 -3.187 -0.012 1.00 95.06 81 VAL A N 1
ATOM 605 C CA . VAL A 1 81 ? -6.751 -3.978 -1.129 1.00 95.06 81 VAL A CA 1
ATOM 606 C C . VAL A 1 81 ? -7.839 -4.246 -2.166 1.00 95.06 81 VAL A C 1
ATOM 608 O O . VAL A 1 81 ? -7.602 -4.024 -3.350 1.00 95.06 81 VAL A O 1
ATOM 611 N N . VAL A 1 82 ? -9.041 -4.651 -1.744 1.00 96.00 82 VAL A N 1
ATOM 612 C CA . VAL A 1 82 ? -10.169 -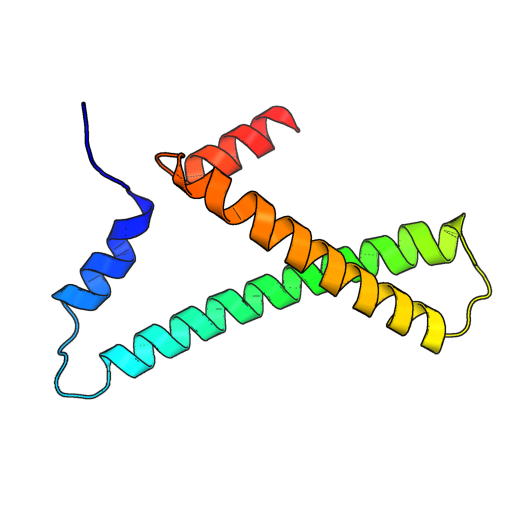4.886 -2.663 1.00 96.00 82 VAL A CA 1
ATOM 613 C C . VAL A 1 82 ? -10.540 -3.610 -3.418 1.00 96.00 82 VAL A C 1
ATOM 615 O O . VAL A 1 82 ? -10.651 -3.640 -4.643 1.00 96.00 82 VAL A O 1
ATOM 618 N N . ILE A 1 83 ? -10.665 -2.479 -2.717 1.00 94.50 83 ILE A N 1
ATOM 619 C CA . ILE A 1 83 ? -10.945 -1.176 -3.341 1.00 94.50 83 ILE A CA 1
ATOM 620 C C . ILE A 1 83 ? -9.841 -0.819 -4.345 1.00 94.50 83 ILE A C 1
ATOM 622 O O . ILE A 1 83 ? -10.134 -0.450 -5.481 1.00 94.50 83 ILE A O 1
ATOM 626 N N . GLY A 1 84 ? -8.575 -0.986 -3.957 1.00 92.19 84 GLY A N 1
ATOM 627 C CA . GLY A 1 84 ? -7.423 -0.750 -4.822 1.00 92.19 84 GLY A CA 1
ATOM 628 C C . GLY A 1 84 ? -7.457 -1.604 -6.090 1.00 92.19 84 GLY A C 1
ATOM 629 O O . GLY A 1 84 ? -7.254 -1.073 -7.176 1.00 92.19 84 GLY A O 1
ATOM 630 N N . CYS A 1 85 ? -7.781 -2.895 -5.986 1.00 93.31 85 CYS A N 1
ATOM 631 C CA . CYS A 1 85 ? -7.909 -3.791 -7.139 1.00 93.31 85 CYS A CA 1
ATOM 632 C C . CYS A 1 85 ? -9.041 -3.388 -8.094 1.00 93.31 85 CYS A C 1
ATOM 634 O O . CYS A 1 85 ? -8.900 -3.574 -9.300 1.00 93.31 85 CYS A O 1
ATOM 636 N N . VAL A 1 86 ? -10.140 -2.833 -7.575 1.00 94.31 86 VAL A N 1
ATOM 637 C CA . VAL A 1 86 ? -11.266 -2.351 -8.394 1.00 94.31 86 VAL A CA 1
ATOM 638 C C . VAL A 1 86 ? -10.929 -1.027 -9.084 1.00 94.31 86 VAL A C 1
ATOM 640 O O . VAL A 1 86 ? -11.275 -0.836 -10.247 1.00 94.31 86 VAL A O 1
ATOM 643 N N . VAL A 1 87 ? -10.225 -0.123 -8.400 1.00 89.94 87 VAL A N 1
ATOM 644 C CA . VAL A 1 87 ? -9.882 1.210 -8.929 1.00 89.94 87 VAL A CA 1
ATOM 645 C C . VAL A 1 87 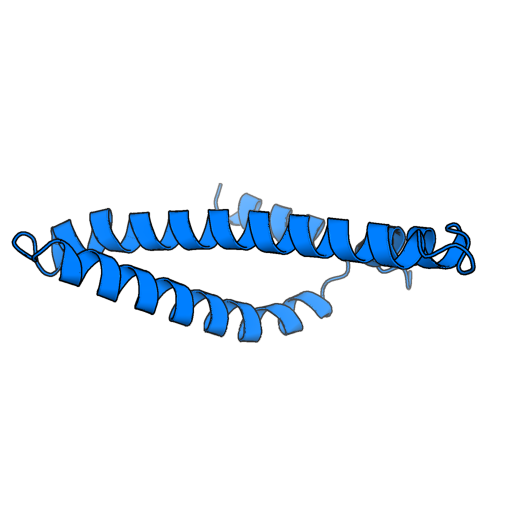? -8.667 1.163 -9.865 1.00 89.94 87 VAL A C 1
ATOM 647 O O . VAL A 1 87 ? -8.622 1.898 -10.850 1.00 89.94 87 VAL A O 1
ATOM 650 N N . ALA A 1 88 ? -7.697 0.276 -9.615 1.00 89.50 88 ALA A N 1
ATOM 651 C CA . ALA A 1 88 ? -6.487 0.100 -10.425 1.00 89.50 88 ALA A CA 1
ATOM 652 C C . ALA A 1 88 ? -6.726 0.021 -11.951 1.00 89.50 88 ALA A C 1
ATOM 654 O O . ALA A 1 88 ? -6.028 0.728 -12.679 1.00 89.50 88 ALA A O 1
ATOM 655 N N . PRO A 1 89 ? -7.679 -0.771 -12.484 1.00 87.88 89 PRO A N 1
ATOM 656 C CA . PRO A 1 89 ? -7.939 -0.804 -13.924 1.00 87.88 89 PRO A CA 1
ATOM 657 C C . PRO A 1 89 ? -8.479 0.523 -14.472 1.00 87.88 89 PRO A C 1
ATOM 659 O O . PRO A 1 89 ? -8.156 0.872 -15.604 1.00 87.88 89 PRO A O 1
ATOM 662 N N . MET A 1 90 ? -9.225 1.301 -13.682 1.00 86.81 90 MET A N 1
ATOM 663 C CA . MET A 1 90 ? -9.738 2.610 -14.115 1.00 86.81 90 MET A CA 1
ATOM 664 C C . MET A 1 90 ? -8.597 3.614 -14.348 1.00 86.81 90 MET A C 1
ATOM 666 O O . MET A 1 90 ? -8.680 4.474 -15.220 1.00 86.81 90 MET A O 1
ATOM 670 N N . LEU A 1 91 ? -7.481 3.469 -13.624 1.00 83.00 91 LEU A N 1
ATOM 671 C CA . LEU A 1 91 ? -6.275 4.281 -13.825 1.00 83.00 91 LEU A CA 1
ATOM 672 C C . LEU A 1 91 ? -5.545 3.960 -15.139 1.00 83.00 91 LEU A C 1
ATOM 674 O O . LEU A 1 91 ? -4.780 4.790 -15.626 1.00 83.00 91 LEU A O 1
ATOM 678 N N . ALA A 1 92 ? -5.777 2.791 -15.746 1.00 76.88 92 ALA A N 1
ATOM 679 C CA . ALA A 1 92 ? -5.107 2.389 -16.986 1.00 76.88 92 ALA A CA 1
ATOM 680 C C . ALA A 1 92 ? -5.573 3.179 -18.225 1.00 76.88 92 ALA A C 1
ATOM 682 O O . ALA A 1 92 ? -4.882 3.162 -19.256 1.00 76.88 92 ALA A O 1
ATOM 683 N N . GLU A 1 93 ? -6.721 3.856 -18.121 1.00 75.19 93 GLU A N 1
ATOM 684 C CA . GLU A 1 93 ? -7.253 4.774 -19.134 1.00 75.19 93 GLU A CA 1
ATOM 685 C C . GLU A 1 93 ? -6.541 6.137 -19.119 1.00 75.19 93 GLU A C 1
ATOM 687 O O . GLU A 1 93 ? -6.560 6.861 -20.117 1.00 75.19 93 GLU A O 1
ATOM 692 N N . PHE A 1 94 ? -5.839 6.475 -18.030 1.00 75.44 94 PHE A N 1
ATOM 693 C CA . PHE A 1 94 ? -5.074 7.714 -17.937 1.00 75.44 94 PHE A CA 1
ATOM 694 C C . PHE A 1 94 ? -3.744 7.621 -18.691 1.00 75.44 94 PHE A C 1
ATOM 696 O O . PHE A 1 94 ? -3.061 6.597 -18.727 1.00 75.44 94 PHE A O 1
ATOM 703 N N . LYS A 1 95 ? -3.345 8.746 -19.295 1.00 73.44 95 LYS A N 1
ATOM 704 C CA . LYS A 1 95 ? -2.105 8.852 -20.078 1.00 73.44 95 LYS A CA 1
ATOM 705 C C . LYS A 1 95 ? -0.840 8.914 -19.207 1.00 73.44 95 LYS A C 1
ATOM 707 O O . LYS A 1 95 ? 0.239 8.549 -19.674 1.00 73.44 95 LYS A O 1
ATOM 712 N N . SER A 1 96 ? -0.971 9.407 -17.975 1.00 81.50 96 SER A N 1
ATOM 713 C CA . SER A 1 96 ? 0.086 9.424 -16.965 1.00 81.50 96 SER A CA 1
ATOM 714 C C . SER A 1 96 ? -0.516 9.335 -15.567 1.00 81.50 96 SER A C 1
ATOM 716 O O . SER A 1 96 ? -1.331 10.179 -15.184 1.00 81.50 96 SER A O 1
ATOM 718 N N . ILE A 1 97 ? -0.068 8.347 -14.796 1.00 84.88 97 ILE A N 1
ATOM 719 C CA . ILE A 1 97 ? -0.444 8.171 -13.388 1.00 84.88 97 ILE A CA 1
ATOM 720 C C . ILE A 1 97 ? 0.044 9.362 -12.555 1.00 84.88 97 ILE A C 1
ATOM 722 O O . ILE A 1 97 ? -0.670 9.837 -11.675 1.00 84.88 97 ILE A O 1
ATOM 726 N N . PHE A 1 98 ? 1.230 9.896 -12.857 1.00 83.69 98 PHE A N 1
ATOM 727 C CA . PHE A 1 98 ? 1.756 11.072 -12.162 1.00 83.69 98 PHE A CA 1
ATOM 728 C C . PHE A 1 98 ? 0.863 12.303 -12.370 1.00 83.69 98 PHE A C 1
ATOM 730 O O . PHE A 1 98 ? 0.537 13.000 -11.411 1.00 83.69 98 PHE A O 1
ATOM 737 N N . GLY A 1 99 ? 0.390 12.514 -13.603 1.00 82.44 99 GLY A N 1
ATOM 738 C CA . GLY A 1 99 ? -0.575 13.571 -13.909 1.00 82.44 99 GLY A CA 1
ATOM 739 C C . GLY A 1 99 ? -1.889 13.401 -13.142 1.00 82.44 99 GLY A C 1
ATOM 740 O O . GLY A 1 99 ? -2.387 14.367 -12.574 1.00 82.44 99 GLY A O 1
ATOM 741 N N . PHE A 1 100 ? -2.405 12.170 -13.045 1.00 83.94 100 PHE A N 1
ATOM 742 C CA . PHE A 1 100 ? 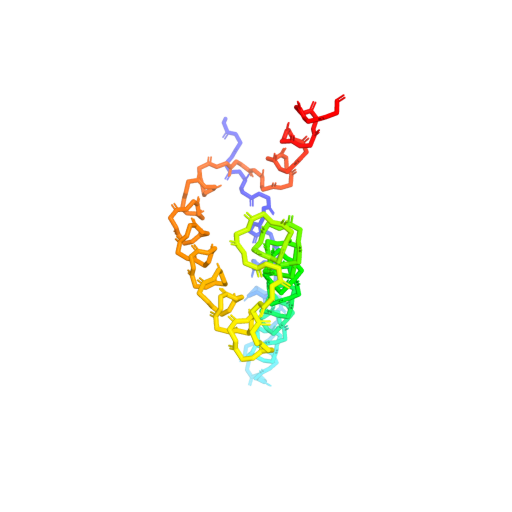-3.585 11.870 -12.227 1.00 83.94 100 PHE A CA 1
ATOM 743 C C . PHE A 1 100 ? -3.369 12.229 -10.748 1.00 83.94 100 PHE A C 1
ATOM 745 O O . PHE A 1 100 ? -4.198 12.916 -10.154 1.00 83.94 100 PHE A O 1
ATOM 752 N N . ILE A 1 101 ? -2.238 11.814 -10.166 1.00 85.31 101 ILE A N 1
ATOM 753 C CA . ILE A 1 101 ? -1.894 12.116 -8.770 1.00 85.31 101 ILE A CA 1
ATOM 754 C C . ILE A 1 101 ? -1.832 13.633 -8.539 1.00 85.31 101 ILE A C 1
ATOM 756 O O . ILE A 1 101 ? -2.342 14.115 -7.527 1.00 85.31 101 ILE A O 1
ATOM 760 N N . GLN A 1 102 ? -1.245 14.393 -9.469 1.00 85.00 102 GLN A N 1
ATOM 761 C CA . GLN A 1 102 ? -1.193 15.855 -9.379 1.00 85.00 102 GLN A CA 1
ATOM 762 C C . GLN A 1 102 ? -2.580 16.496 -9.482 1.00 85.00 102 GLN A C 1
ATOM 764 O O . GLN A 1 102 ? -2.888 17.384 -8.692 1.00 85.00 102 GLN A O 1
ATOM 769 N N . SER A 1 103 ? -3.430 16.046 -10.411 1.00 84.12 103 SER A N 1
ATOM 770 C CA . SER A 1 103 ? -4.804 16.551 -10.535 1.00 84.12 103 SER A CA 1
ATOM 771 C C . SER A 1 103 ? -5.634 16.274 -9.284 1.00 84.12 103 SER A C 1
ATOM 773 O O . SER A 1 103 ? -6.389 17.140 -8.854 1.00 84.12 103 SER A O 1
ATOM 775 N N . PHE A 1 104 ? -5.472 15.097 -8.676 1.00 84.06 104 PHE A N 1
ATOM 776 C CA . PHE A 1 104 ? -6.163 14.756 -7.436 1.00 84.06 104 PHE A CA 1
ATOM 777 C C . PHE A 1 104 ? -5.686 15.624 -6.263 1.00 84.06 104 PHE A C 1
ATOM 779 O O . PHE A 1 104 ? -6.507 16.187 -5.548 1.00 84.06 104 PHE A O 1
ATOM 786 N N . GLN A 1 105 ? -4.370 15.798 -6.095 1.00 84.75 105 GLN A N 1
ATOM 787 C CA . GLN A 1 105 ? -3.822 16.679 -5.053 1.00 84.75 105 GLN A CA 1
ATOM 788 C C . GLN A 1 105 ? -4.239 18.143 -5.245 1.00 84.75 105 GLN A C 1
ATOM 790 O O . GLN A 1 105 ? -4.6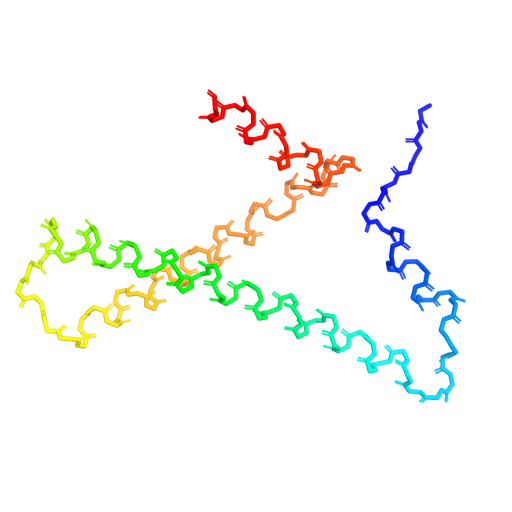05 18.799 -4.275 1.00 84.75 105 GLN A O 1
ATOM 795 N N . GLY A 1 106 ? -4.245 18.635 -6.486 1.00 80.75 106 GLY A N 1
ATOM 796 C CA . GLY A 1 106 ? -4.672 19.997 -6.816 1.00 80.75 106 GLY A CA 1
ATOM 797 C C . GLY A 1 106 ? -6.175 20.251 -6.667 1.00 80.75 106 GLY A C 1
ATOM 798 O O . GLY A 1 106 ? -6.577 21.403 -6.649 1.00 80.75 106 GLY A O 1
ATOM 799 N N . TYR A 1 107 ? -7.002 19.206 -6.561 1.00 76.06 107 TYR A N 1
ATOM 800 C CA . TYR A 1 107 ? -8.420 19.333 -6.206 1.00 76.06 107 TYR A CA 1
ATOM 801 C C . TYR A 1 107 ? -8.639 19.392 -4.683 1.00 76.06 107 TYR A C 1
ATOM 803 O O . TYR A 1 107 ? -9.671 19.871 -4.222 1.00 76.06 107 TYR A O 1
ATOM 811 N N . VAL A 1 108 ? -7.691 18.861 -3.902 1.00 71.19 108 VAL A N 1
ATOM 812 C CA . VAL A 1 108 ? -7.769 18.766 -2.433 1.00 71.19 108 VAL A CA 1
ATOM 813 C C . VAL A 1 108 ? -7.103 19.965 -1.729 1.00 71.19 108 VAL A C 1
ATOM 815 O O . VAL A 1 108 ? -7.420 20.217 -0.568 1.00 71.19 108 VAL A O 1
ATOM 818 N N . SER A 1 109 ? -6.201 20.694 -2.404 1.00 55.69 109 SER A N 1
ATOM 819 C CA . SER A 1 109 ? -5.616 21.974 -1.939 1.00 55.69 109 SER A CA 1
ATOM 820 C C . SER A 1 109 ? -6.433 23.174 -2.400 1.00 55.69 109 SER A C 1
ATOM 822 O O . SER A 1 109 ? -6.495 24.153 -1.625 1.00 55.69 109 SER A O 1
#

InterPro domains:
  IPR001734 Sodium/solute symporter [PF00474] (7-107)
  IPR001734 Sodium/solute symporter [PS50283] (1-109)
  IPR038377 Sodium/glucose symporter superfamily [G3DSA:1.20.1730.10] (2-109)

Radius of gyration: 19.28 Å; chains: 1; bounding box: 39×36×57 Å

Foldseek 3Di:
DDPDQPVCVVVVCLVPPDDPPPCVSVVVVVVVVVVVVVVLVVVLLVVLCCCLVVPCCPPPPVPDDPVVSVVSSVVSSVVVVVVCVVCVVVCVPDSYPVVVVVVVVVVVD

Sequence (109 aa):
INPYKYDSAMGLLITKLIPKNTGVLGFVIAALMGAIISSLAAVLNAASTLLTMDVYQRYIRPTAAQGEYVKFGRICIGVFVVIGCVVAPMLAEFKSIFGFIQSFQGYVS

Organism: Vibrio harveyi (NCBI:txid669)